Protein AF-A0A3D0MEF6-F1 (afdb_monomer_lite)

pLDDT: mean 89.24, std 10.1, range [52.03, 98.12]

Foldseek 3Di:
DDPVVVCCVPPVVVVVVVVVVVVVVVVVCVDPVDDDDPVVVVVVVLVVVVVVQVVCVVVVDHDWDADPNHTSVPDD

Secondary structure (DSSP, 8-state):
--HHHHHHHHHHHHHHHHHHHHHHHHHHTTSTT----HHHHHHHHHHHHHHHHHHHHTTT-----EETTEEGGG--

Radius of gyration: 15.93 Å; chains: 1; bounding box: 41×18×41 Å

Sequence (76 aa):
MNAKRDRFSRVFPLRIEKIRNALRILGNCSSNNYEWDESKVKQCFGLLFREFITTAELFGLTVTAQINGTEIRTLD

Structure (mmCIF, N/CA/C/O backbone):
data_AF-A0A3D0MEF6-F1
#
_entry.id   AF-A0A3D0MEF6-F1
#
loop_
_atom_site.group_PDB
_atom_site.id
_atom_site.type_symbol
_atom_site.label_atom_id
_atom_site.label_alt_id
_atom_site.label_comp_id
_atom_site.label_asym_id
_atom_site.label_entity_id
_atom_site.label_seq_id
_atom_site.pdbx_PDB_ins_code
_atom_site.Cartn_x
_atom_site.Cartn_y
_atom_site.Cartn_z
_atom_site.occupancy
_atom_site.B_iso_or_equiv
_atom_site.auth_seq_id
_atom_site.auth_comp_id
_atom_site.auth_asym_id
_atom_site.auth_atom_id
_atom_site.pdbx_PDB_model_num
ATOM 1 N N . MET A 1 1 ? 25.000 -10.970 -17.892 1.00 61.09 1 MET A N 1
ATOM 2 C CA . MET A 1 1 ? 23.969 -10.609 -16.891 1.00 61.09 1 MET A CA 1
ATOM 3 C C . MET A 1 1 ? 23.263 -9.346 -17.377 1.00 61.09 1 MET A C 1
ATOM 5 O O . MET A 1 1 ? 23.929 -8.498 -17.959 1.00 61.09 1 MET A O 1
ATOM 9 N N . ASN A 1 2 ? 21.934 -9.257 -17.288 1.00 85.44 2 ASN A N 1
ATOM 10 C CA . ASN A 1 2 ? 21.184 -8.131 -17.859 1.00 85.44 2 ASN A CA 1
ATOM 11 C C . ASN A 1 2 ? 21.118 -6.992 -16.830 1.00 85.44 2 ASN A C 1
ATOM 13 O O . ASN A 1 2 ? 20.370 -7.096 -15.863 1.00 85.44 2 ASN A O 1
ATOM 17 N N . ALA A 1 3 ? 21.835 -5.889 -17.072 1.00 91.44 3 ALA A N 1
ATOM 18 C CA . ALA A 1 3 ? 21.946 -4.768 -16.134 1.00 91.44 3 ALA A CA 1
ATOM 19 C C . ALA A 1 3 ? 20.590 -4.194 -15.667 1.00 91.44 3 ALA A C 1
ATOM 21 O O . ALA A 1 3 ? 20.469 -3.738 -14.528 1.00 91.44 3 ALA A O 1
ATOM 22 N N . LYS A 1 4 ? 19.540 -4.244 -16.505 1.00 93.50 4 LYS A N 1
ATOM 23 C CA . LYS A 1 4 ? 18.181 -3.828 -16.109 1.00 93.50 4 LYS A CA 1
ATOM 24 C C . LYS A 1 4 ? 17.557 -4.821 -15.128 1.00 93.50 4 LYS A C 1
ATOM 26 O O . LYS A 1 4 ? 16.975 -4.402 -14.129 1.00 93.50 4 LYS A O 1
ATOM 31 N N . ARG A 1 5 ? 17.720 -6.123 -15.386 1.00 93.25 5 ARG A N 1
ATOM 32 C CA . ARG A 1 5 ? 17.260 -7.201 -14.498 1.00 93.25 5 ARG A CA 1
ATOM 33 C C . ARG A 1 5 ? 17.992 -7.163 -13.157 1.00 93.25 5 ARG A C 1
ATOM 35 O O . ARG A 1 5 ? 17.340 -7.283 -12.129 1.00 93.25 5 ARG A O 1
ATOM 42 N N . ASP A 1 6 ? 19.296 -6.903 -13.171 1.00 94.81 6 ASP A N 1
ATOM 43 C CA . ASP A 1 6 ? 20.125 -6.811 -11.961 1.00 94.81 6 ASP A CA 1
ATOM 44 C C . ASP A 1 6 ? 19.780 -5.571 -11.124 1.00 94.81 6 ASP A C 1
ATOM 46 O O . ASP A 1 6 ? 19.742 -5.599 -9.892 1.00 94.81 6 ASP A O 1
ATOM 50 N N . ARG A 1 7 ? 19.465 -4.453 -11.791 1.00 95.50 7 ARG A N 1
ATOM 51 C CA . ARG A 1 7 ? 18.942 -3.269 -11.104 1.00 95.50 7 ARG A CA 1
ATOM 52 C C . ARG A 1 7 ? 17.585 -3.559 -10.473 1.00 95.50 7 ARG A C 1
ATOM 54 O O . ARG A 1 7 ? 17.375 -3.172 -9.326 1.00 95.50 7 ARG A O 1
ATOM 61 N N . PHE A 1 8 ? 16.684 -4.227 -11.190 1.00 95.25 8 PHE A N 1
ATOM 62 C CA . PHE A 1 8 ? 15.369 -4.593 -10.669 1.00 95.25 8 PHE A CA 1
ATOM 63 C C . PHE A 1 8 ? 15.478 -5.513 -9.446 1.00 95.25 8 PHE A C 1
ATOM 65 O O . PHE A 1 8 ? 14.920 -5.186 -8.401 1.00 95.25 8 PHE A O 1
ATOM 72 N N . SER A 1 9 ? 16.252 -6.599 -9.536 1.00 95.56 9 SER A N 1
ATOM 73 C CA . SER A 1 9 ? 16.421 -7.574 -8.448 1.00 95.56 9 SER A CA 1
ATOM 74 C C . SER A 1 9 ? 17.041 -6.973 -7.187 1.00 95.56 9 SER A C 1
ATOM 76 O O . SER A 1 9 ? 16.763 -7.447 -6.091 1.00 95.56 9 SER A O 1
ATOM 78 N N . ARG A 1 10 ? 17.824 -5.896 -7.313 1.00 96.19 10 ARG A N 1
ATOM 79 C CA . ARG A 1 10 ? 18.329 -5.138 -6.163 1.00 96.19 10 ARG A CA 1
ATOM 80 C C . ARG A 1 10 ? 17.328 -4.110 -5.639 1.00 96.19 10 ARG A C 1
ATOM 82 O O . ARG A 1 10 ? 17.130 -4.003 -4.436 1.00 96.19 10 ARG A O 1
ATOM 89 N N . VAL A 1 11 ? 16.734 -3.302 -6.515 1.00 97.38 11 VAL A N 1
ATOM 90 C CA . VAL A 1 11 ? 15.942 -2.132 -6.099 1.00 97.38 11 VAL A CA 1
ATOM 91 C C . VAL A 1 11 ? 14.543 -2.528 -5.643 1.00 97.38 11 VAL A C 1
ATOM 93 O O . VAL A 1 11 ? 14.074 -2.009 -4.633 1.00 97.38 11 VAL A O 1
ATOM 96 N N . PHE A 1 12 ? 13.877 -3.428 -6.364 1.00 96.56 12 PHE A N 1
ATOM 97 C CA . PHE A 1 12 ? 12.479 -3.761 -6.109 1.00 96.56 12 PHE A CA 1
ATOM 98 C C . PHE A 1 12 ? 12.265 -4.367 -4.708 1.00 96.56 12 PHE A C 1
ATOM 100 O O . PHE A 1 12 ? 11.455 -3.812 -3.962 1.00 96.56 12 PHE A O 1
ATOM 107 N N . PRO A 1 13 ? 13.040 -5.377 -4.252 1.00 97.38 13 PRO A N 1
ATOM 108 C CA . PRO A 1 13 ? 12.876 -5.924 -2.901 1.00 97.38 13 PRO A CA 1
ATOM 109 C C . PRO A 1 13 ? 13.145 -4.897 -1.796 1.00 97.38 13 PRO A C 1
ATOM 111 O O . PRO A 1 13 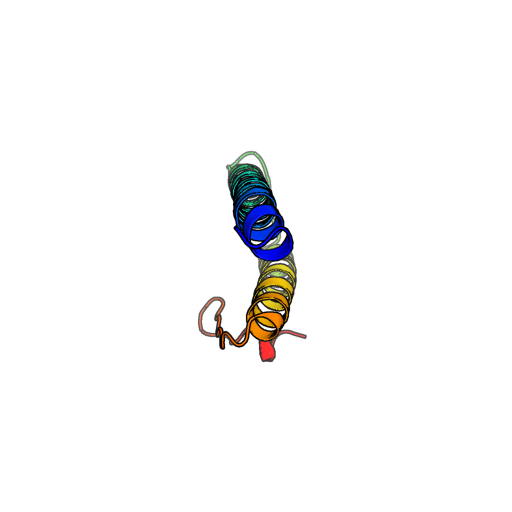? 12.427 -4.862 -0.799 1.00 97.38 13 PRO A O 1
ATOM 114 N N . LEU A 1 14 ? 14.124 -4.003 -1.990 1.00 98.00 14 LEU A N 1
ATOM 115 C CA . LEU A 1 14 ? 14.407 -2.924 -1.037 1.00 98.00 14 LEU A CA 1
ATOM 116 C C . LEU A 1 14 ? 13.230 -1.947 -0.906 1.00 98.00 14 LEU A C 1
ATOM 118 O O . LEU A 1 14 ? 12.985 -1.425 0.180 1.00 98.00 14 LEU A O 1
ATOM 122 N N . ARG A 1 15 ? 12.494 -1.679 -1.994 1.00 97.38 15 ARG A N 1
ATOM 123 C CA . ARG A 1 15 ? 11.275 -0.853 -1.943 1.00 97.38 15 ARG A CA 1
ATOM 124 C C . ARG A 1 15 ? 10.145 -1.571 -1.211 1.00 97.38 15 ARG A C 1
ATOM 126 O O . ARG A 1 15 ? 9.508 -0.944 -0.368 1.00 97.38 15 ARG A O 1
ATOM 133 N N . ILE A 1 16 ? 9.957 -2.867 -1.464 1.00 97.38 16 ILE A N 1
ATOM 134 C CA . ILE A 1 16 ? 8.973 -3.687 -0.744 1.00 97.38 16 ILE A CA 1
ATOM 135 C C . ILE A 1 16 ? 9.259 -3.695 0.760 1.00 97.38 16 ILE A C 1
ATOM 137 O O . ILE A 1 16 ? 8.347 -3.465 1.548 1.00 97.38 16 ILE A O 1
ATOM 141 N N . GLU A 1 17 ? 10.513 -3.875 1.179 1.00 98.12 17 GLU A N 1
ATOM 142 C CA . GLU A 1 17 ? 10.870 -3.836 2.604 1.00 98.12 17 GLU A CA 1
ATOM 143 C C . GLU A 1 17 ? 10.514 -2.496 3.261 1.00 98.12 17 GLU A C 1
ATOM 145 O O . GLU A 1 17 ? 9.956 -2.469 4.356 1.00 98.12 17 GLU A O 1
ATOM 150 N N . LYS A 1 18 ? 10.749 -1.370 2.577 1.00 97.75 18 LYS A N 1
ATOM 151 C CA . LYS A 1 18 ? 10.346 -0.053 3.096 1.00 97.75 18 LYS A CA 1
ATOM 152 C C . LYS A 1 18 ? 8.834 0.053 3.297 1.00 97.75 18 LYS A C 1
ATOM 154 O O . LYS A 1 18 ? 8.409 0.552 4.335 1.00 97.75 18 LYS A O 1
ATOM 159 N N . ILE A 1 19 ? 8.039 -0.449 2.351 1.00 97.50 19 ILE A N 1
ATOM 160 C CA . ILE A 1 19 ? 6.572 -0.480 2.466 1.00 97.50 19 ILE A CA 1
ATOM 161 C C . ILE A 1 19 ? 6.153 -1.354 3.654 1.00 97.50 19 ILE A C 1
ATOM 163 O O . ILE A 1 19 ? 5.377 -0.912 4.496 1.00 97.50 19 ILE A O 1
ATOM 167 N N . ARG A 1 20 ? 6.720 -2.562 3.787 1.00 97.25 20 ARG A N 1
ATOM 168 C CA . ARG A 1 20 ? 6.433 -3.464 4.918 1.00 97.25 20 ARG A CA 1
ATOM 169 C C . ARG A 1 20 ? 6.741 -2.811 6.264 1.00 97.25 20 ARG A C 1
ATOM 171 O O . ARG A 1 20 ? 5.956 -2.941 7.198 1.00 97.25 20 ARG A O 1
ATOM 178 N N . ASN A 1 21 ? 7.857 -2.093 6.363 1.00 97.75 21 ASN A N 1
ATOM 179 C CA . ASN A 1 21 ? 8.235 -1.388 7.586 1.00 97.75 21 ASN A CA 1
ATOM 180 C C . ASN A 1 21 ? 7.293 -0.221 7.901 1.00 97.75 21 ASN A C 1
ATOM 182 O O . ASN A 1 21 ? 6.910 -0.061 9.057 1.00 97.75 21 ASN A O 1
ATOM 186 N N . ALA A 1 22 ? 6.844 0.533 6.895 1.00 96.38 22 ALA A N 1
ATOM 187 C CA . ALA A 1 22 ? 5.834 1.57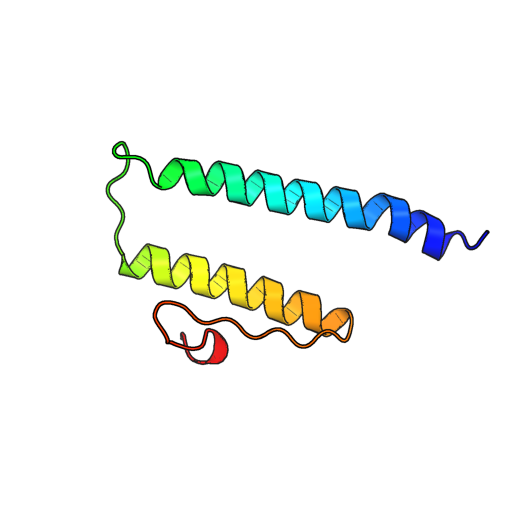3 7.089 1.00 96.38 22 ALA A CA 1
ATOM 188 C C . ALA A 1 22 ? 4.505 0.995 7.611 1.00 96.38 22 ALA A C 1
ATOM 190 O O . ALA A 1 22 ? 3.930 1.544 8.546 1.00 96.38 22 ALA A O 1
ATOM 191 N N . LEU A 1 23 ? 4.060 -0.151 7.080 1.00 95.88 23 LEU A N 1
ATOM 192 C CA . LEU A 1 23 ? 2.851 -0.834 7.559 1.00 95.88 23 LEU A CA 1
ATOM 193 C C . LEU A 1 23 ? 2.984 -1.326 9.006 1.00 95.88 23 LEU A C 1
ATOM 195 O O . LEU A 1 23 ? 2.034 -1.223 9.775 1.00 95.88 23 LEU A O 1
ATOM 199 N N . ARG A 1 24 ? 4.165 -1.820 9.404 1.00 94.94 24 ARG A N 1
ATOM 200 C CA . ARG A 1 24 ? 4.438 -2.197 10.803 1.00 94.94 24 ARG A CA 1
ATOM 201 C C . ARG A 1 24 ? 4.323 -0.998 11.742 1.00 94.94 24 ARG A C 1
ATOM 203 O O . ARG A 1 24 ? 3.709 -1.113 12.793 1.00 94.94 24 ARG A O 1
ATOM 210 N N . ILE A 1 25 ? 4.885 0.146 11.347 1.00 93.12 25 ILE A N 1
ATOM 211 C CA . ILE A 1 25 ? 4.793 1.389 12.123 1.00 93.12 25 ILE A CA 1
ATOM 212 C C . ILE A 1 25 ? 3.338 1.857 12.210 1.00 93.12 25 ILE A C 1
ATOM 214 O O . ILE A 1 25 ? 2.888 2.202 13.298 1.00 93.12 25 ILE A O 1
ATOM 218 N N . LEU A 1 26 ? 2.593 1.814 11.101 1.00 92.06 26 LEU A N 1
ATOM 219 C CA . LEU A 1 26 ? 1.165 2.139 11.081 1.00 92.06 26 LEU A CA 1
ATOM 220 C C . LEU A 1 26 ? 0.366 1.244 12.040 1.00 92.06 26 LEU A C 1
ATOM 222 O O . LEU A 1 26 ? -0.531 1.727 12.721 1.00 92.06 26 LEU A O 1
ATOM 226 N N . GLY A 1 27 ? 0.725 -0.038 12.151 1.00 90.44 27 GLY A N 1
ATOM 227 C CA . GLY A 1 27 ? 0.125 -0.960 13.116 1.00 90.44 27 GLY A CA 1
ATOM 228 C C . GLY A 1 27 ? 0.276 -0.513 14.573 1.00 90.44 27 GLY A C 1
ATOM 229 O O . GLY A 1 27 ? -0.617 -0.756 15.372 1.00 90.44 27 GLY A O 1
ATOM 230 N N . ASN A 1 28 ? 1.331 0.224 14.934 1.00 88.81 28 ASN A N 1
ATOM 231 C CA . ASN A 1 28 ? 1.479 0.748 16.299 1.00 88.81 28 ASN A CA 1
ATOM 232 C C . ASN A 1 28 ? 0.406 1.792 16.650 1.00 88.81 28 ASN A C 1
ATOM 234 O O . ASN A 1 28 ? 0.109 2.002 17.831 1.00 88.81 28 ASN A O 1
ATOM 238 N N . CYS A 1 29 ? -0.203 2.421 15.639 1.00 87.44 29 CYS A N 1
ATOM 239 C CA . CYS A 1 29 ? -1.337 3.316 15.831 1.00 87.44 29 CYS A CA 1
ATOM 240 C C . CYS A 1 29 ? -2.603 2.573 16.264 1.00 87.44 29 CYS A C 1
ATOM 242 O O . CYS A 1 29 ? -3.522 3.244 16.701 1.00 87.44 29 CYS A O 1
ATOM 244 N N . SER A 1 30 ? -2.649 1.234 16.198 1.00 85.88 30 SER A N 1
ATOM 245 C CA . SER A 1 30 ? -3.769 0.422 16.693 1.00 85.88 30 SER A CA 1
ATOM 246 C C . SER A 1 30 ? -3.699 0.131 18.203 1.00 85.88 30 SER A C 1
ATOM 248 O O . SER A 1 30 ? -4.361 -0.786 18.687 1.00 85.88 30 SER A O 1
ATOM 250 N N . SER A 1 31 ? -2.834 0.817 18.951 1.00 80.62 31 SER A N 1
ATOM 251 C CA . SER A 1 31 ? -2.709 0.644 20.403 1.00 80.62 31 SER A CA 1
ATOM 252 C C . SER A 1 31 ? -3.639 1.592 21.163 1.00 80.62 31 SER A C 1
ATOM 254 O O . SER A 1 31 ? -3.971 2.663 20.665 1.00 80.62 31 SER A O 1
ATOM 256 N N . ASN A 1 32 ? -3.987 1.244 22.408 1.00 62.03 32 ASN A N 1
ATOM 257 C CA . ASN A 1 32 ? -4.890 2.009 23.292 1.00 62.03 32 ASN A CA 1
ATOM 258 C C . ASN A 1 32 ? -4.471 3.471 23.565 1.00 62.03 32 ASN A C 1
ATOM 260 O O . ASN A 1 32 ? -5.178 4.186 24.266 1.00 62.03 32 ASN A O 1
ATOM 264 N N . ASN A 1 33 ? -3.324 3.913 23.046 1.00 69.69 33 ASN A N 1
ATOM 265 C CA . ASN A 1 33 ? -2.848 5.289 23.151 1.00 69.69 33 ASN A CA 1
ATOM 266 C C . ASN A 1 33 ? -3.490 6.233 22.119 1.00 69.69 33 ASN A C 1
ATOM 268 O O . ASN A 1 33 ? -3.258 7.439 22.188 1.00 6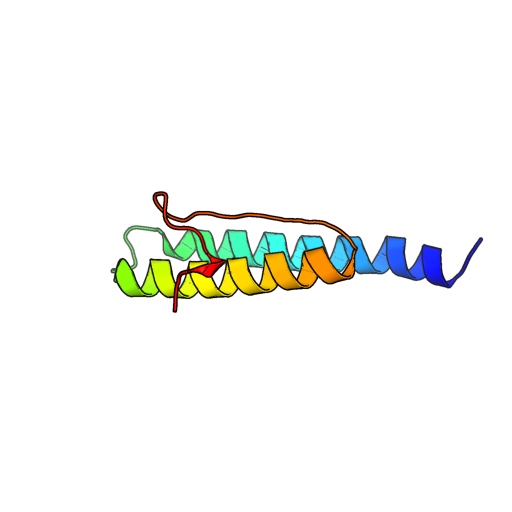9.69 33 ASN A O 1
ATOM 272 N N . TYR A 1 34 ? -4.258 5.707 21.160 1.00 72.12 34 TYR A N 1
ATOM 273 C CA . TYR A 1 34 ? -4.954 6.492 20.144 1.00 72.12 34 TYR A CA 1
ATOM 274 C C . TYR A 1 34 ? -6.453 6.187 20.163 1.00 72.12 34 TYR A C 1
ATOM 276 O O . TYR A 1 34 ? -6.858 5.030 20.112 1.00 72.12 34 TYR A O 1
ATOM 284 N N . GLU A 1 35 ? -7.278 7.233 20.171 1.00 76.19 35 GLU A N 1
ATOM 285 C CA . GLU A 1 35 ? -8.689 7.132 19.798 1.00 76.19 35 GLU A CA 1
ATOM 286 C C . GLU A 1 35 ? -8.785 7.325 18.283 1.00 76.19 35 GLU A C 1
ATOM 288 O O . GLU A 1 35 ? -8.416 8.381 17.760 1.00 76.19 35 GLU A O 1
ATOM 293 N N . TRP A 1 36 ? -9.229 6.298 17.557 1.00 78.75 36 TRP A N 1
ATOM 294 C CA . TRP A 1 36 ? -9.426 6.394 16.113 1.00 78.75 36 TRP A CA 1
ATOM 295 C C . TRP A 1 36 ? -10.898 6.316 15.732 1.00 78.75 36 TRP A C 1
ATOM 297 O O . TRP A 1 36 ? -11.674 5.516 16.247 1.00 78.75 36 TRP A O 1
ATOM 307 N N . ASP A 1 37 ? -11.245 7.143 14.755 1.00 84.75 37 ASP A N 1
ATOM 308 C CA . ASP A 1 37 ? -12.510 7.080 14.043 1.00 84.75 37 ASP A CA 1
ATOM 309 C C . ASP A 1 37 ? -12.463 5.918 13.042 1.00 84.75 37 ASP A C 1
ATOM 311 O O . ASP A 1 37 ? -11.654 5.916 12.107 1.00 84.75 37 ASP A O 1
ATOM 315 N N . GLU A 1 38 ? -13.332 4.927 13.239 1.00 85.00 38 GLU A N 1
ATOM 316 C CA . GLU A 1 38 ? -13.442 3.748 12.378 1.00 85.00 38 GLU A CA 1
ATOM 317 C C . GLU A 1 38 ? -13.666 4.124 10.905 1.00 85.00 38 GLU A C 1
ATOM 319 O O . GLU A 1 38 ? -13.081 3.504 10.013 1.00 85.00 38 GLU A O 1
ATOM 324 N N . SER A 1 39 ? -14.442 5.180 10.634 1.00 86.25 39 SER A N 1
ATOM 325 C CA . SER A 1 39 ? -14.709 5.643 9.270 1.00 86.25 39 SER A CA 1
ATOM 326 C C . SER A 1 39 ? -13.438 6.169 8.601 1.00 86.25 39 SER A C 1
ATOM 328 O O . SER A 1 39 ? -13.122 5.800 7.466 1.00 86.25 39 SER A O 1
ATOM 330 N N . LYS A 1 40 ? -12.638 6.940 9.343 1.00 88.88 40 LYS A N 1
ATOM 331 C CA . LYS A 1 40 ? -11.354 7.473 8.885 1.00 88.88 40 LYS A CA 1
ATOM 332 C C . LYS A 1 40 ? -10.323 6.368 8.683 1.00 88.88 40 LYS A C 1
ATOM 334 O O . LYS A 1 40 ? -9.591 6.389 7.695 1.00 88.88 40 LYS A O 1
ATOM 339 N N . VAL A 1 41 ? -10.280 5.378 9.576 1.00 90.62 41 VAL A N 1
ATOM 340 C CA . VAL A 1 41 ? -9.424 4.192 9.412 1.00 90.62 41 VAL A CA 1
ATOM 341 C C . VAL A 1 41 ? -9.809 3.443 8.137 1.00 90.62 41 VAL A C 1
ATOM 343 O O . VAL A 1 41 ? -8.940 3.177 7.305 1.00 90.62 41 VAL A O 1
ATOM 346 N N . LYS A 1 42 ? -11.103 3.171 7.929 1.00 89.69 42 LYS A N 1
ATOM 347 C CA . LYS A 1 42 ? -11.604 2.494 6.726 1.00 89.69 42 LYS A CA 1
ATOM 348 C C . LYS A 1 42 ? -11.240 3.256 5.449 1.00 89.69 42 LYS A C 1
ATOM 350 O O . LYS A 1 42 ? -10.751 2.638 4.505 1.00 89.69 42 LYS A O 1
ATOM 355 N N . GLN A 1 43 ? -11.411 4.579 5.433 1.00 90.00 43 GLN A N 1
ATOM 356 C CA . GLN A 1 43 ? -11.049 5.426 4.293 1.00 90.00 43 GLN A CA 1
ATOM 357 C C . GLN A 1 43 ? -9.542 5.373 3.994 1.00 90.00 43 GLN A C 1
ATOM 359 O O . GLN A 1 43 ? -9.142 5.133 2.854 1.00 90.00 43 GLN A O 1
ATOM 364 N N . CYS A 1 44 ? -8.693 5.530 5.015 1.00 92.00 44 CYS A N 1
ATOM 365 C CA . CYS A 1 44 ? -7.237 5.484 4.866 1.00 92.00 44 CYS A CA 1
ATOM 366 C C . CYS A 1 44 ? -6.747 4.129 4.335 1.00 92.00 44 CYS A C 1
ATOM 368 O O . CYS A 1 44 ? -5.924 4.083 3.418 1.00 92.00 44 CYS A O 1
ATOM 370 N N . PHE A 1 45 ? -7.266 3.020 4.872 1.00 92.62 45 PHE A N 1
ATOM 371 C CA . PHE A 1 45 ? -6.938 1.690 4.356 1.00 92.62 45 PHE A CA 1
ATOM 372 C C . PHE A 1 45 ? -7.491 1.475 2.942 1.00 92.62 45 PHE A C 1
ATOM 374 O O . PHE A 1 45 ? -6.811 0.862 2.122 1.00 92.62 45 PHE A O 1
ATOM 381 N N . GLY A 1 46 ? -8.663 2.029 2.619 1.00 92.00 46 GLY A N 1
ATOM 382 C CA . GLY A 1 46 ? -9.214 2.021 1.264 1.00 92.00 46 GLY A CA 1
ATOM 383 C C . GLY A 1 46 ? -8.271 2.646 0.233 1.00 92.00 46 GLY A C 1
ATOM 384 O O . GLY A 1 46 ? -7.967 2.019 -0.784 1.00 92.00 46 GLY A O 1
ATOM 385 N N . LEU A 1 47 ? -7.732 3.832 0.532 1.00 92.25 47 LEU A N 1
ATOM 386 C CA . LEU A 1 47 ? -6.740 4.508 -0.314 1.00 92.25 47 LEU A CA 1
ATOM 387 C C . LEU A 1 47 ? -5.455 3.683 -0.465 1.00 92.25 47 LEU A C 1
ATOM 389 O O . LEU A 1 47 ? -4.963 3.500 -1.577 1.00 92.25 47 LEU A O 1
ATOM 393 N N . LEU A 1 48 ? -4.938 3.133 0.637 1.00 94.31 48 LEU A N 1
ATOM 394 C CA . LEU A 1 48 ? -3.739 2.295 0.620 1.00 94.31 48 LEU A CA 1
ATOM 395 C C . LEU A 1 48 ? -3.917 1.046 -0.260 1.00 94.31 48 LEU A C 1
ATOM 397 O O . LEU A 1 48 ? -3.037 0.714 -1.055 1.00 94.31 48 LEU A O 1
ATOM 401 N N . PHE A 1 49 ? -5.049 0.347 -0.138 1.00 94.31 49 PHE A N 1
ATOM 402 C CA . PHE A 1 49 ? -5.322 -0.826 -0.965 1.00 94.31 49 PHE A CA 1
ATOM 403 C C . PHE A 1 49 ? -5.525 -0.464 -2.434 1.00 94.31 49 PHE A C 1
ATOM 405 O O . PHE A 1 49 ? -5.078 -1.218 -3.296 1.00 94.31 49 PHE A O 1
ATOM 412 N N . ARG A 1 50 ? -6.141 0.686 -2.733 1.00 92.56 50 ARG A N 1
ATOM 413 C CA . ARG A 1 50 ? -6.267 1.182 -4.108 1.00 92.56 50 ARG A CA 1
ATOM 414 C C . ARG A 1 50 ? -4.891 1.357 -4.752 1.00 92.56 50 ARG A C 1
ATOM 416 O O . ARG A 1 50 ? -4.679 0.807 -5.826 1.00 92.56 50 ARG A O 1
ATOM 423 N N . GLU A 1 51 ? -3.954 2.018 -4.072 1.00 94.31 51 GLU A N 1
ATOM 424 C CA . GLU A 1 51 ? -2.571 2.182 -4.552 1.00 94.31 51 GLU A CA 1
ATOM 425 C C . GLU A 1 51 ? -1.845 0.843 -4.745 1.00 94.31 51 GLU A C 1
ATOM 427 O O . GLU A 1 51 ? -1.086 0.658 -5.699 1.00 94.31 51 GLU A O 1
ATOM 432 N N . PHE A 1 52 ? -2.079 -0.127 -3.856 1.00 94.69 52 PHE A N 1
ATOM 433 C CA . PHE A 1 52 ? -1.499 -1.461 -4.001 1.00 94.69 52 PHE A CA 1
ATOM 434 C C . PHE A 1 52 ? -2.040 -2.191 -5.236 1.00 94.69 52 PHE A C 1
ATOM 436 O O . PHE A 1 52 ? -1.258 -2.766 -5.994 1.00 94.69 52 PHE A O 1
ATOM 443 N N . ILE A 1 53 ? -3.360 -2.148 -5.452 1.00 93.94 53 ILE A N 1
ATOM 444 C CA . ILE A 1 53 ? -4.024 -2.775 -6.600 1.00 93.94 53 ILE A CA 1
ATOM 445 C C . ILE A 1 53 ? -3.519 -2.153 -7.904 1.00 93.94 53 ILE A C 1
ATOM 447 O O . ILE A 1 53 ? -3.029 -2.880 -8.766 1.00 93.94 53 ILE A O 1
ATOM 451 N N . THR A 1 54 ? -3.559 -0.823 -8.028 1.00 94.44 54 THR A N 1
ATOM 452 C CA . THR A 1 54 ? -3.113 -0.123 -9.245 1.00 94.44 54 THR A CA 1
ATOM 453 C C . THR A 1 54 ? -1.628 -0.361 -9.519 1.00 94.44 54 THR A C 1
ATOM 455 O O . THR A 1 54 ? -1.233 -0.571 -10.663 1.00 94.44 54 THR A O 1
ATOM 458 N N . THR A 1 55 ? -0.788 -0.411 -8.479 1.00 96.00 55 THR A N 1
ATOM 459 C CA . THR A 1 55 ? 0.637 -0.735 -8.633 1.00 96.00 55 THR A CA 1
ATOM 460 C C . THR A 1 55 ? 0.843 -2.173 -9.106 1.00 96.00 55 THR A C 1
ATOM 462 O O . THR A 1 55 ? 1.689 -2.409 -9.965 1.00 96.00 55 THR A O 1
ATOM 465 N N . ALA A 1 56 ? 0.097 -3.143 -8.570 1.00 96.00 56 ALA A N 1
ATOM 466 C CA . ALA A 1 56 ? 0.198 -4.546 -8.972 1.00 96.00 56 ALA A CA 1
ATOM 467 C C . ALA A 1 56 ? -0.221 -4.755 -10.440 1.00 96.00 56 ALA A C 1
ATOM 469 O O . ALA A 1 56 ? 0.437 -5.508 -11.166 1.00 96.00 56 ALA A O 1
ATOM 470 N N . GLU A 1 57 ? -1.238 -4.023 -10.900 1.00 96.12 57 GLU A N 1
ATOM 471 C CA . GLU A 1 57 ? -1.701 -4.035 -12.292 1.00 96.12 57 GLU A CA 1
ATOM 472 C C . GLU A 1 57 ? -0.592 -3.608 -13.275 1.00 96.12 57 GLU A C 1
ATOM 474 O O . GLU A 1 57 ? -0.468 -4.204 -14.346 1.00 96.12 57 GLU A O 1
ATOM 479 N N . LEU A 1 58 ? 0.305 -2.683 -12.892 1.00 96.38 58 LEU A N 1
ATOM 480 C CA . LEU A 1 58 ? 1.477 -2.303 -13.708 1.00 96.38 58 LEU A CA 1
ATOM 481 C C . LEU A 1 58 ? 2.462 -3.462 -13.947 1.00 96.38 58 LEU A C 1
ATOM 483 O O . LEU A 1 58 ? 3.258 -3.414 -14.886 1.00 96.38 58 LEU A O 1
ATOM 487 N N . PHE A 1 59 ? 2.419 -4.501 -13.110 1.00 96.56 59 PHE A N 1
ATOM 488 C CA . PHE A 1 59 ? 3.207 -5.728 -13.257 1.00 96.56 59 PHE A CA 1
ATOM 489 C C . PHE A 1 59 ? 2.399 -6.881 -13.873 1.00 96.56 59 PHE A C 1
ATOM 491 O O . PHE A 1 59 ? 2.874 -8.016 -13.886 1.00 96.56 59 PHE A O 1
ATOM 498 N N . GLY A 1 60 ? 1.193 -6.608 -14.384 1.00 96.75 60 GLY A N 1
ATOM 499 C CA . GLY A 1 60 ? 0.302 -7.612 -14.966 1.00 96.75 60 GLY A CA 1
ATOM 500 C C . GLY A 1 60 ? -0.370 -8.516 -13.930 1.00 96.75 60 GLY A C 1
ATOM 501 O O . GLY A 1 60 ? -0.839 -9.598 -14.276 1.00 96.75 60 GLY A O 1
ATOM 502 N N . LEU A 1 61 ? -0.401 -8.105 -12.659 1.00 96.69 61 LEU A N 1
ATOM 503 C CA . LEU A 1 61 ? -1.032 -8.858 -11.580 1.00 96.69 61 LEU A CA 1
ATOM 504 C C . LEU A 1 61 ? -2.431 -8.301 -11.314 1.00 96.69 61 LEU A C 1
ATOM 506 O O . LEU A 1 61 ? -2.597 -7.105 -11.098 1.00 96.69 61 LEU A O 1
ATOM 510 N N . THR A 1 62 ? -3.435 -9.177 -11.282 1.00 94.62 62 THR A N 1
ATOM 511 C CA . THR A 1 62 ? -4.781 -8.805 -10.828 1.00 94.62 62 THR A CA 1
ATOM 512 C C . THR A 1 62 ? -4.887 -9.054 -9.331 1.00 94.62 62 THR A C 1
ATOM 514 O O . THR A 1 62 ? -4.714 -10.184 -8.877 1.00 94.62 62 THR A O 1
ATOM 517 N N . VAL A 1 63 ? -5.176 -8.000 -8.568 1.00 93.75 63 VAL A N 1
ATOM 518 C CA . VAL A 1 63 ? -5.374 -8.066 -7.118 1.00 93.75 63 VAL A CA 1
ATOM 519 C C . VAL A 1 63 ? -6.755 -7.525 -6.776 1.00 93.75 63 VAL A C 1
ATOM 521 O O . VAL A 1 63 ? -7.149 -6.455 -7.233 1.00 93.75 63 VAL A O 1
ATOM 524 N N . THR A 1 64 ? -7.476 -8.255 -5.933 1.00 90.69 64 THR A N 1
ATOM 525 C CA . THR A 1 64 ? -8.748 -7.828 -5.347 1.00 90.69 64 THR A CA 1
ATOM 526 C C . THR A 1 64 ? -8.598 -7.727 -3.836 1.00 90.69 64 THR A C 1
ATOM 528 O O . THR A 1 64 ? -7.937 -8.564 -3.222 1.00 90.69 64 THR A O 1
ATOM 531 N N . ALA A 1 65 ? -9.224 -6.722 -3.229 1.00 90.81 65 ALA A N 1
ATOM 532 C CA . ALA A 1 65 ? -9.245 -6.545 -1.782 1.00 90.81 65 ALA A CA 1
ATOM 533 C C . ALA A 1 65 ? -10.645 -6.136 -1.312 1.00 90.81 65 ALA A C 1
ATOM 535 O O . ALA A 1 65 ? -11.396 -5.488 -2.048 1.00 90.81 65 ALA A O 1
ATOM 536 N N . GLN A 1 66 ? -10.970 -6.506 -0.074 1.00 91.62 66 GLN A N 1
ATOM 537 C CA . GLN A 1 6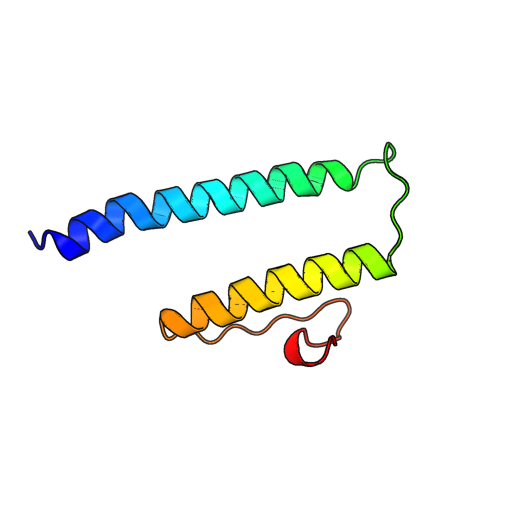6 ? -12.218 -6.164 0.601 1.00 91.62 66 GLN A CA 1
ATOM 538 C C . GLN A 1 66 ? -11.923 -5.693 2.031 1.00 91.62 66 GLN A C 1
ATOM 540 O O . GLN A 1 66 ? -11.051 -6.254 2.693 1.00 91.62 66 GLN A O 1
ATOM 545 N N . ILE A 1 67 ? -12.666 -4.698 2.523 1.00 88.44 67 ILE A N 1
ATOM 546 C CA . ILE A 1 67 ? -12.700 -4.314 3.944 1.00 88.44 67 ILE A CA 1
ATOM 547 C C . ILE A 1 67 ? -14.096 -4.614 4.476 1.00 88.44 67 ILE A C 1
ATOM 549 O O . ILE A 1 67 ? -15.073 -4.038 3.997 1.00 88.44 67 ILE A O 1
ATOM 553 N N . ASN A 1 68 ? -14.191 -5.501 5.471 1.00 87.50 68 ASN A N 1
ATOM 554 C CA . ASN A 1 68 ? -15.457 -5.927 6.081 1.00 87.50 68 ASN A CA 1
ATOM 555 C C . ASN A 1 68 ? -16.499 -6.362 5.025 1.00 87.50 68 ASN A C 1
ATOM 557 O O . ASN A 1 68 ? -17.660 -5.971 5.084 1.00 87.50 68 ASN A O 1
ATOM 561 N N . GLY A 1 69 ? -16.056 -7.107 4.003 1.00 85.81 69 GLY A N 1
ATOM 562 C CA . GLY A 1 69 ? -16.894 -7.574 2.890 1.00 85.81 69 GLY A CA 1
ATOM 563 C C . GLY A 1 69 ? -17.221 -6.523 1.818 1.00 85.81 69 GLY A C 1
ATOM 564 O O . GLY A 1 69 ? -17.835 -6.863 0.814 1.00 85.81 69 GLY A O 1
ATOM 565 N N . THR A 1 70 ? -16.803 -5.262 1.984 1.00 85.00 70 THR A N 1
ATOM 566 C CA . THR A 1 70 ? -16.940 -4.220 0.950 1.00 85.00 70 THR A CA 1
ATOM 567 C C . THR A 1 70 ? -15.724 -4.232 0.026 1.00 85.00 70 THR A C 1
ATOM 569 O O . THR A 1 70 ? -14.600 -4.095 0.510 1.00 85.00 70 THR A O 1
ATOM 572 N N . GLU A 1 71 ? -15.915 -4.359 -1.288 1.00 87.94 71 GLU A N 1
ATOM 573 C CA . GLU A 1 71 ? -14.813 -4.277 -2.254 1.00 87.94 71 GLU A CA 1
ATOM 574 C C . GLU A 1 71 ? -14.163 -2.888 -2.272 1.00 87.94 71 GLU A C 1
ATOM 576 O O . GLU A 1 71 ? -14.830 -1.860 -2.274 1.00 87.94 71 GLU A O 1
ATOM 581 N N . ILE A 1 72 ? -12.829 -2.839 -2.330 1.00 84.00 72 ILE A N 1
ATOM 582 C CA . ILE A 1 72 ? -12.091 -1.562 -2.330 1.00 84.00 72 ILE A CA 1
ATOM 583 C C . ILE 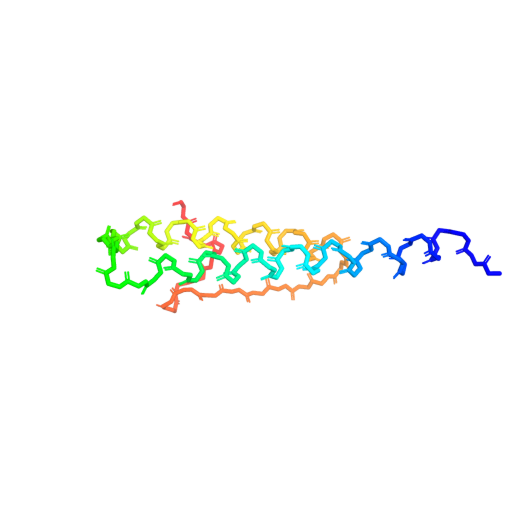A 1 72 ? -12.411 -0.702 -3.558 1.00 84.00 72 ILE A C 1
ATOM 585 O O . ILE A 1 72 ? -12.407 0.526 -3.478 1.00 84.00 72 ILE A O 1
ATOM 589 N N . ARG A 1 73 ? -12.709 -1.335 -4.698 1.00 72.94 73 ARG A N 1
ATOM 590 C CA . ARG A 1 73 ? -13.065 -0.634 -5.941 1.00 72.94 73 ARG A CA 1
ATOM 591 C C . ARG A 1 73 ? -14.377 0.154 -5.830 1.00 72.94 73 ARG A C 1
ATOM 593 O O . ARG A 1 73 ? -14.609 1.006 -6.675 1.00 72.94 73 ARG A O 1
ATOM 600 N N . THR A 1 74 ? -15.190 -0.102 -4.802 1.00 61.00 74 THR A N 1
ATOM 601 C CA . THR A 1 74 ? -16.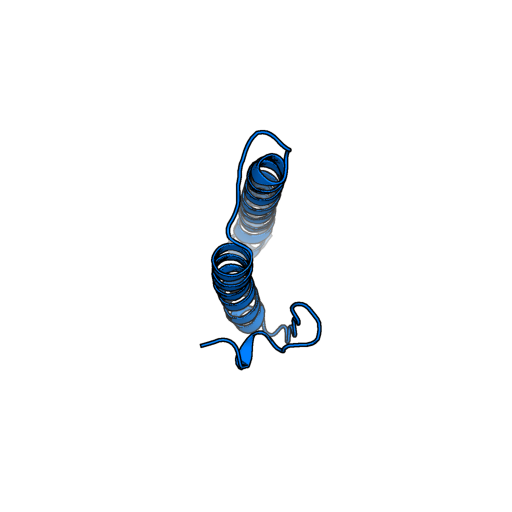479 0.566 -4.563 1.00 61.00 74 THR A CA 1
ATOM 602 C C . THR A 1 74 ? -16.455 1.520 -3.363 1.00 61.00 74 THR A C 1
ATOM 604 O O . THR A 1 74 ? -17.510 1.980 -2.941 1.00 61.00 74 THR A O 1
ATOM 607 N N . LEU A 1 75 ? -15.293 1.756 -2.742 1.00 60.12 75 LEU A N 1
ATOM 608 C CA . LEU A 1 75 ? -15.149 2.732 -1.658 1.00 60.12 75 LEU A CA 1
ATOM 609 C C . LEU A 1 75 ? -14.813 4.094 -2.271 1.00 60.12 75 LEU A C 1
ATOM 611 O O . LEU A 1 75 ? -13.684 4.269 -2.718 1.00 60.12 75 LEU A O 1
ATOM 615 N N . ASP A 1 76 ? -15.769 5.020 -2.316 1.00 52.03 76 ASP A N 1
ATOM 616 C CA . ASP A 1 76 ? -15.555 6.396 -2.797 1.00 52.03 76 ASP A CA 1
ATOM 617 C C . ASP A 1 76 ? -14.791 7.261 -1.780 1.00 52.03 76 ASP A C 1
ATOM 619 O O . ASP A 1 76 ? -15.187 7.290 -0.590 1.00 52.03 76 ASP A O 1
#